Protein AF-A0A2V5Y7A8-F1 (afdb_monomer_lite)

Radius of gyration: 18.48 Å; chains: 1; bounding box: 42×30×58 Å

Foldseek 3Di:
DVVLVCLVVDQQLVNLVLCPDPCNVVVLVVVCVVCVVPDVPCVSSVVNVVVCVVCVVARSQHDQLDDPVVCVVLVDDDDPCRVVLSVVSSSCVSNVVDPHSVSSSVVSCVVVVSDDPD

Structure (mmCIF, N/CA/C/O backbone):
data_AF-A0A2V5Y7A8-F1
#
_entry.id   AF-A0A2V5Y7A8-F1
#
loop_
_atom_site.group_PDB
_atom_site.id
_atom_site.type_symbol
_atom_site.label_atom_id
_atom_site.label_alt_id
_atom_site.label_comp_id
_atom_site.label_asym_id
_atom_site.label_entity_id
_atom_site.label_seq_id
_atom_site.pdbx_PDB_ins_code
_atom_site.Cartn_x
_atom_site.Cartn_y
_atom_site.Cartn_z
_atom_site.occupancy
_atom_site.B_iso_or_equiv
_atom_site.auth_seq_id
_atom_site.auth_comp_id
_atom_site.auth_asym_id
_atom_site.auth_atom_id
_atom_site.pdbx_PDB_model_num
ATOM 1 N N . HIS A 1 1 ? 11.207 5.850 -17.679 1.00 58.03 1 HIS A N 1
ATOM 2 C CA . HIS A 1 1 ? 12.675 5.830 -17.484 1.00 58.03 1 HIS A CA 1
ATOM 3 C C . HIS A 1 1 ? 13.162 6.400 -16.145 1.00 58.03 1 HIS A C 1
ATOM 5 O O . HIS A 1 1 ? 13.773 5.651 -15.396 1.00 58.03 1 HIS A O 1
ATOM 11 N N . MET A 1 2 ? 12.874 7.657 -15.765 1.00 67.44 2 MET A N 1
ATOM 12 C CA . MET A 1 2 ? 13.401 8.234 -14.504 1.00 67.44 2 MET A CA 1
ATOM 13 C C . MET A 1 2 ? 12.930 7.542 -13.217 1.00 67.44 2 MET A C 1
ATOM 15 O O . MET A 1 2 ? 13.656 7.577 -12.239 1.00 67.44 2 MET A O 1
ATOM 19 N N . VAL A 1 3 ? 11.762 6.896 -13.207 1.00 80.81 3 VAL A N 1
ATOM 20 C CA . VAL A 1 3 ? 11.265 6.159 -12.028 1.00 80.81 3 VAL A CA 1
ATOM 21 C C . VAL A 1 3 ? 12.036 4.850 -11.808 1.00 80.81 3 VAL A C 1
ATOM 23 O O . VAL A 1 3 ? 12.301 4.485 -10.666 1.00 80.81 3 VAL A O 1
ATOM 26 N N . PHE A 1 4 ? 12.463 4.184 -12.889 1.00 85.56 4 PHE A N 1
ATOM 27 C CA . PHE A 1 4 ? 13.177 2.902 -12.830 1.00 85.56 4 PHE A CA 1
ATOM 28 C C . PHE A 1 4 ? 14.538 3.021 -12.144 1.00 85.56 4 PHE A C 1
ATOM 30 O O . PHE A 1 4 ? 14.943 2.107 -11.445 1.00 85.56 4 PHE A O 1
ATOM 37 N N . LYS A 1 5 ? 15.224 4.163 -12.253 1.00 86.31 5 LYS A N 1
ATOM 38 C CA . LYS A 1 5 ? 16.513 4.370 -11.567 1.00 86.31 5 LYS A CA 1
ATOM 39 C C . LYS A 1 5 ? 16.387 4.376 -10.034 1.00 86.31 5 LYS A C 1
ATOM 41 O O . LYS A 1 5 ? 17.364 4.139 -9.331 1.00 86.31 5 LYS A O 1
ATOM 46 N N . ASP A 1 6 ? 15.198 4.701 -9.528 1.00 90.12 6 ASP A N 1
ATOM 47 C CA . ASP A 1 6 ? 14.942 4.887 -8.104 1.00 90.12 6 ASP A CA 1
ATOM 48 C C . ASP A 1 6 ? 14.322 3.635 -7.469 1.00 90.12 6 ASP A C 1
ATOM 50 O O . ASP A 1 6 ? 14.195 3.595 -6.245 1.00 90.12 6 ASP A O 1
ATOM 54 N N . VAL A 1 7 ? 13.969 2.601 -8.254 1.00 92.19 7 VAL A N 1
ATOM 55 C CA . VAL A 1 7 ? 13.306 1.386 -7.736 1.00 92.19 7 VAL A CA 1
ATOM 56 C C . VAL A 1 7 ? 14.084 0.689 -6.619 1.00 92.19 7 VAL A C 1
ATOM 58 O O . VAL A 1 7 ? 13.433 0.313 -5.644 1.00 92.19 7 VAL A O 1
ATOM 61 N N . PRO A 1 8 ? 15.434 0.604 -6.634 1.00 91.81 8 PRO A N 1
ATOM 62 C CA . PRO A 1 8 ? 16.166 -0.026 -5.534 1.00 91.81 8 PRO A CA 1
ATOM 63 C C . PRO A 1 8 ? 16.114 0.787 -4.234 1.00 91.81 8 PRO A C 1
ATOM 65 O O . PRO A 1 8 ? 16.407 0.266 -3.163 1.00 91.81 8 PRO A O 1
ATOM 68 N N . LYS A 1 9 ? 15.759 2.076 -4.318 1.00 93.12 9 LYS A N 1
ATOM 69 C CA . LYS A 1 9 ? 15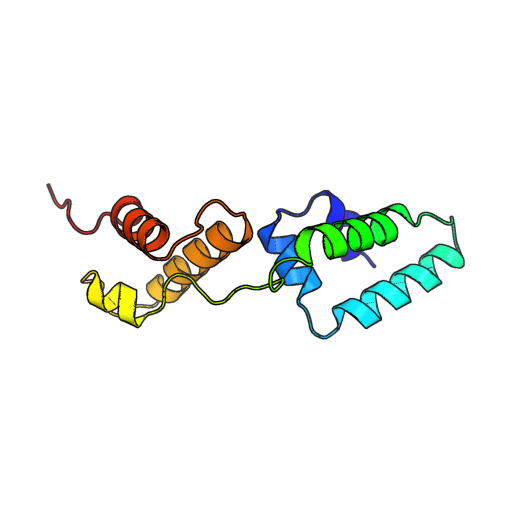.684 3.010 -3.186 1.00 93.12 9 LYS A CA 1
ATOM 70 C C . LYS A 1 9 ? 14.251 3.216 -2.688 1.00 93.12 9 LYS A C 1
ATOM 72 O O . LYS A 1 9 ? 14.039 3.957 -1.728 1.00 93.12 9 LYS A O 1
ATOM 77 N N . MET A 1 10 ? 13.251 2.625 -3.346 1.00 95.00 10 MET A N 1
ATOM 78 C CA . MET A 1 10 ? 11.857 2.771 -2.935 1.00 95.00 10 MET A CA 1
ATOM 79 C C . MET A 1 10 ? 11.579 1.979 -1.660 1.00 95.00 10 MET A C 1
ATOM 81 O O . MET A 1 10 ? 11.985 0.828 -1.523 1.00 95.00 10 MET A O 1
ATOM 85 N N . ARG A 1 11 ? 10.803 2.578 -0.749 1.00 95.31 11 ARG A N 1
ATOM 86 C CA . ARG A 1 11 ? 10.173 1.824 0.341 1.00 95.31 11 ARG A CA 1
ATOM 87 C C . ARG A 1 11 ? 9.254 0.746 -0.231 1.00 95.31 11 ARG A C 1
ATOM 89 O O . ARG A 1 11 ? 8.659 0.952 -1.291 1.00 95.31 11 ARG A O 1
ATOM 96 N N . VAL A 1 12 ? 9.086 -0.352 0.505 1.00 94.62 12 VAL A N 1
ATOM 97 C CA . VAL A 1 12 ? 8.306 -1.522 0.067 1.00 94.62 12 VAL A CA 1
ATOM 98 C C . VAL A 1 12 ? 6.887 -1.132 -0.350 1.00 94.62 12 VAL A C 1
ATOM 100 O O . VAL A 1 12 ? 6.460 -1.520 -1.433 1.00 94.62 12 VAL A O 1
ATOM 103 N N . ALA A 1 13 ? 6.190 -0.290 0.421 1.00 95.00 13 ALA A N 1
ATOM 104 C CA . ALA A 1 13 ? 4.851 0.175 0.050 1.00 95.00 13 ALA A CA 1
ATOM 105 C C . ALA A 1 13 ? 4.823 0.925 -1.290 1.00 95.00 13 ALA A C 1
ATOM 107 O O . ALA A 1 13 ? 3.973 0.663 -2.139 1.00 95.00 13 ALA A O 1
ATOM 108 N N . LYS A 1 14 ? 5.785 1.828 -1.519 1.00 95.06 14 LYS A N 1
ATOM 109 C CA . LYS A 1 14 ? 5.894 2.563 -2.787 1.00 95.06 14 LYS A CA 1
ATOM 110 C C . LYS A 1 14 ? 6.219 1.625 -3.949 1.00 95.06 14 LYS A C 1
ATOM 112 O O . LYS A 1 14 ? 5.652 1.789 -5.025 1.00 95.06 14 LYS A O 1
ATOM 117 N N . LEU A 1 15 ? 7.099 0.651 -3.724 1.00 95.75 15 LEU A N 1
ATOM 118 C CA . LEU A 1 15 ? 7.471 -0.344 -4.723 1.00 95.75 15 LEU A CA 1
ATOM 119 C C . LEU A 1 15 ? 6.277 -1.230 -5.100 1.00 95.75 15 LEU A C 1
ATOM 121 O O . LEU A 1 15 ? 5.976 -1.350 -6.282 1.00 95.75 15 LEU A O 1
ATOM 125 N N . LYS A 1 16 ? 5.543 -1.769 -4.119 1.00 95.25 16 LYS A N 1
ATOM 126 C CA . LYS A 1 16 ? 4.322 -2.555 -4.357 1.00 95.25 16 LYS A CA 1
ATOM 127 C C . LYS A 1 16 ? 3.272 -1.746 -5.123 1.00 95.25 16 LYS A C 1
ATOM 129 O O . LYS A 1 16 ? 2.780 -2.207 -6.146 1.00 95.25 16 LYS A O 1
ATOM 134 N N . ARG A 1 17 ? 3.006 -0.494 -4.723 1.00 94.81 17 ARG A N 1
ATOM 135 C CA . ARG A 1 17 ? 2.095 0.409 -5.461 1.00 94.81 17 ARG A CA 1
ATOM 136 C C . ARG A 1 17 ? 2.564 0.699 -6.886 1.00 94.81 17 ARG A C 1
ATOM 138 O O . ARG A 1 17 ? 1.734 0.850 -7.774 1.00 94.81 17 ARG A O 1
ATOM 145 N N . PHE A 1 18 ? 3.872 0.805 -7.118 1.00 94.75 18 PHE A N 1
ATOM 146 C CA . PHE A 1 18 ? 4.426 0.974 -8.462 1.00 94.75 18 PHE A CA 1
ATOM 147 C C . PHE A 1 18 ? 4.220 -0.283 -9.318 1.00 94.7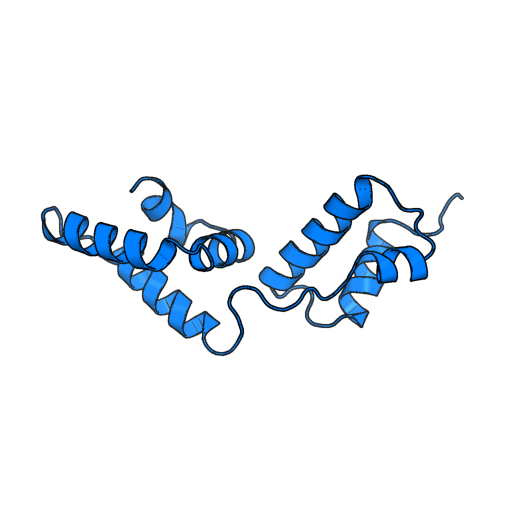5 18 PHE A C 1
ATOM 149 O O . PHE A 1 18 ? 3.737 -0.169 -10.441 1.00 94.75 18 PHE A O 1
ATOM 156 N N . MET A 1 19 ? 4.512 -1.463 -8.766 1.00 94.88 19 MET A N 1
ATOM 157 C CA . MET A 1 19 ? 4.365 -2.754 -9.450 1.00 94.88 19 MET A CA 1
ATOM 158 C C . MET A 1 19 ? 2.903 -3.151 -9.705 1.00 94.88 19 MET A C 1
ATOM 160 O O . MET A 1 19 ? 2.636 -3.936 -10.604 1.00 94.88 19 MET A O 1
ATOM 164 N N . ALA A 1 20 ? 1.954 -2.613 -8.936 1.00 94.06 20 ALA A N 1
ATOM 165 C CA . ALA A 1 20 ? 0.524 -2.880 -9.091 1.00 94.06 20 ALA A CA 1
ATOM 166 C C . ALA A 1 20 ? -0.178 -2.000 -10.140 1.00 94.06 20 ALA A C 1
ATOM 168 O O . ALA A 1 20 ? -1.390 -2.111 -10.328 1.00 94.06 20 ALA A O 1
ATOM 169 N N . ARG A 1 21 ? 0.541 -1.077 -10.793 1.00 94.38 21 ARG A N 1
ATOM 170 C CA . ARG A 1 21 ? -0.057 -0.195 -11.803 1.00 94.38 21 ARG A CA 1
ATOM 171 C C . ARG A 1 21 ? -0.474 -0.998 -13.039 1.00 94.38 21 ARG A C 1
ATOM 173 O O . ARG A 1 21 ? 0.292 -1.858 -13.463 1.00 94.38 21 ARG A O 1
ATOM 180 N N . PRO A 1 22 ? -1.596 -0.652 -13.695 1.00 93.94 22 PRO A N 1
ATOM 181 C CA . PRO A 1 22 ? -2.026 -1.333 -14.919 1.00 93.94 22 PRO A CA 1
ATOM 182 C C . PRO A 1 22 ? -0.988 -1.308 -16.049 1.00 93.94 22 PRO A C 1
ATOM 184 O O . PRO A 1 22 ? -0.924 -2.233 -16.843 1.00 93.94 22 PRO A O 1
ATOM 187 N N . THR A 1 23 ? -0.166 -0.259 -16.110 1.00 93.38 23 THR A N 1
ATOM 188 C CA . THR A 1 23 ? 0.866 -0.057 -17.139 1.00 93.38 23 THR A CA 1
ATOM 189 C C . THR A 1 23 ? 2.224 -0.655 -16.773 1.00 93.38 23 THR A C 1
ATOM 191 O O . THR A 1 23 ? 3.171 -0.513 -17.539 1.00 93.38 23 THR A O 1
ATOM 194 N N . PHE A 1 24 ? 2.362 -1.295 -15.605 1.00 93.56 24 PHE A N 1
ATOM 195 C CA . PHE A 1 24 ? 3.666 -1.716 -15.090 1.00 93.56 24 PHE A CA 1
ATOM 196 C C . PHE A 1 24 ? 4.396 -2.692 -16.020 1.00 93.56 24 PHE A C 1
ATOM 198 O O . PHE A 1 24 ? 5.593 -2.524 -16.242 1.00 93.56 24 PHE A O 1
ATOM 205 N N . ASP A 1 25 ? 3.695 -3.684 -16.574 1.00 92.75 25 ASP A N 1
ATOM 206 C CA . ASP A 1 25 ? 4.312 -4.681 -17.455 1.00 92.75 25 ASP A CA 1
ATOM 207 C C . ASP A 1 25 ? 4.788 -4.064 -18.778 1.00 92.75 25 ASP A C 1
ATOM 209 O O . ASP A 1 25 ? 5.916 -4.326 -19.199 1.00 92.75 25 ASP A O 1
ATOM 213 N N . ASP A 1 26 ? 3.992 -3.170 -19.371 1.00 93.38 26 ASP A N 1
ATOM 214 C CA . ASP A 1 26 ? 4.378 -2.426 -20.576 1.00 93.38 26 ASP A CA 1
ATOM 215 C C . ASP A 1 26 ? 5.581 -1.510 -20.303 1.00 93.38 26 ASP A C 1
ATOM 217 O O . ASP A 1 26 ? 6.533 -1.452 -21.084 1.00 93.38 26 ASP A O 1
ATOM 221 N N . GLU A 1 27 ? 5.576 -0.811 -19.163 1.00 92.50 27 GLU A N 1
ATOM 222 C CA . GLU A 1 27 ? 6.680 0.052 -18.738 1.00 92.50 27 GLU A CA 1
ATOM 223 C C . GLU A 1 27 ? 7.970 -0.741 -18.475 1.00 92.50 27 GLU A C 1
ATOM 225 O O . GLU A 1 27 ? 9.063 -0.265 -18.799 1.00 92.50 27 GLU A O 1
ATOM 230 N N . LEU A 1 28 ? 7.859 -1.934 -17.882 1.00 92.56 28 LEU A N 1
ATOM 231 C CA . LEU A 1 28 ? 8.989 -2.819 -17.605 1.00 92.56 28 LEU A CA 1
ATOM 232 C C . LEU A 1 28 ? 9.602 -3.352 -18.902 1.00 92.56 28 LEU A C 1
ATOM 234 O O . LEU A 1 28 ? 10.829 -3.380 -19.030 1.00 92.56 28 LEU A O 1
ATOM 238 N N . GLU A 1 29 ? 8.767 -3.745 -19.862 1.00 91.50 29 GLU A N 1
ATOM 239 C CA . GLU A 1 29 ? 9.237 -4.243 -21.151 1.00 91.50 29 GLU A CA 1
ATOM 240 C C . GLU A 1 29 ? 9.876 -3.137 -21.992 1.00 91.50 29 GLU A C 1
ATOM 242 O O . GLU A 1 29 ? 10.966 -3.323 -22.540 1.00 91.50 29 GLU A O 1
ATOM 247 N N . LEU A 1 30 ? 9.270 -1.947 -22.011 1.00 90.38 30 LEU A N 1
ATOM 248 C CA . LEU A 1 30 ? 9.869 -0.775 -22.643 1.00 90.38 30 LEU A CA 1
ATOM 249 C C . LEU A 1 30 ? 11.248 -0.465 -22.037 1.00 90.38 30 LEU A C 1
ATOM 251 O O . LEU A 1 30 ? 12.211 -0.235 -22.767 1.00 90.38 30 LEU A O 1
ATOM 255 N N . HIS A 1 31 ? 11.375 -0.525 -20.706 1.00 88.56 31 HIS A N 1
ATOM 256 C CA . HIS A 1 31 ? 12.661 -0.339 -20.032 1.00 88.56 31 HIS A CA 1
ATOM 257 C C . HIS A 1 31 ? 13.707 -1.390 -20.437 1.00 88.56 31 HIS A C 1
ATOM 259 O O . HIS A 1 31 ? 14.878 -1.050 -20.624 1.00 88.56 31 HIS A O 1
ATOM 265 N N . ARG A 1 32 ? 13.305 -2.656 -20.610 1.00 89.69 32 ARG A N 1
ATOM 266 C CA . ARG A 1 32 ? 14.197 -3.742 -21.043 1.00 89.69 32 ARG A CA 1
ATOM 267 C C . ARG A 1 32 ? 14.768 -3.476 -22.436 1.00 89.69 32 ARG A C 1
ATOM 269 O O . ARG A 1 32 ? 15.980 -3.598 -22.625 1.00 89.69 32 ARG A O 1
ATOM 276 N N . VAL A 1 33 ? 13.912 -3.115 -23.393 1.00 88.81 33 VAL A N 1
ATOM 277 C CA . VAL A 1 33 ? 14.312 -2.835 -24.783 1.00 88.81 33 VAL A CA 1
ATOM 278 C C . VAL A 1 33 ? 15.241 -1.619 -24.850 1.00 88.81 33 VAL A C 1
ATOM 280 O O . VAL A 1 33 ? 16.303 -1.697 -25.473 1.00 88.81 33 VAL A O 1
ATOM 283 N N . ASP A 1 34 ? 14.912 -0.540 -24.136 1.00 82.81 34 ASP A N 1
ATOM 284 C CA . ASP A 1 34 ? 15.723 0.684 -24.100 1.00 82.81 34 ASP A CA 1
ATOM 285 C C . ASP A 1 34 ? 17.124 0.437 -23.502 1.00 82.81 34 ASP A C 1
ATOM 287 O O . ASP A 1 34 ? 18.135 0.894 -24.045 1.00 82.81 34 ASP A O 1
ATOM 291 N N . CYS A 1 35 ? 17.224 -0.347 -22.420 1.00 80.69 35 CYS A N 1
ATOM 292 C CA . CYS A 1 35 ? 18.514 -0.708 -21.819 1.00 80.69 35 CYS A CA 1
ATOM 293 C C . CYS A 1 35 ? 19.357 -1.636 -22.708 1.00 80.69 35 CYS A C 1
ATOM 295 O O . CYS A 1 35 ? 20.590 -1.531 -22.710 1.00 80.69 35 CYS A O 1
ATOM 297 N N . GLN A 1 36 ? 18.720 -2.528 -23.475 1.00 76.19 36 GLN A N 1
ATOM 298 C CA . GLN A 1 36 ? 19.409 -3.420 -24.414 1.00 76.19 36 GLN A CA 1
ATOM 299 C C . GLN A 1 36 ? 20.026 -2.674 -25.603 1.00 76.19 36 GLN A C 1
ATOM 301 O O . GLN A 1 36 ? 21.084 -3.082 -26.082 1.00 76.19 36 GLN A O 1
ATOM 306 N N . GLY A 1 37 ? 19.415 -1.570 -26.040 1.00 66.81 37 GLY A N 1
ATOM 307 C CA . GLY A 1 37 ? 19.941 -0.709 -27.104 1.00 66.81 37 GLY A CA 1
ATOM 308 C C . GLY A 1 37 ? 21.095 0.215 -26.684 1.00 66.81 37 GLY A C 1
ATOM 309 O O . GLY A 1 37 ? 21.668 0.885 -27.539 1.00 66.81 37 GLY A O 1
ATOM 310 N N . SER A 1 38 ? 21.442 0.268 -25.390 1.00 69.25 38 SER A N 1
ATOM 311 C CA . SER A 1 38 ? 22.449 1.187 -24.833 1.00 69.25 38 SER A CA 1
ATOM 312 C C . SER A 1 38 ? 23.560 0.453 -24.048 1.00 69.25 38 SER A C 1
ATOM 314 O O . SER A 1 38 ? 24.235 -0.416 -24.595 1.00 69.25 38 SER A O 1
ATOM 316 N N . HIS A 1 39 ? 23.783 0.799 -22.770 1.00 59.47 39 HIS A N 1
ATOM 317 C CA . HIS A 1 39 ? 24.888 0.328 -21.914 1.00 59.47 39 HIS A CA 1
ATOM 318 C C . HIS A 1 39 ? 24.661 -1.053 -21.253 1.00 59.47 39 HIS A C 1
ATOM 320 O O . HIS A 1 39 ? 25.469 -1.466 -20.425 1.00 59.47 39 HIS A O 1
ATOM 326 N N . ARG A 1 40 ? 23.580 -1.778 -21.593 1.00 61.44 40 ARG A N 1
ATOM 327 C CA . ARG A 1 40 ? 23.217 -3.110 -21.048 1.00 61.44 40 ARG A CA 1
ATOM 328 C C . ARG A 1 40 ? 23.030 -3.191 -19.525 1.00 61.44 40 ARG A C 1
ATOM 330 O O . ARG A 1 40 ? 23.130 -4.273 -18.955 1.00 61.44 40 ARG A O 1
ATOM 337 N N . MET A 1 41 ? 22.726 -2.084 -18.852 1.00 68.00 41 MET A N 1
ATOM 338 C CA . MET A 1 41 ? 22.439 -2.107 -17.414 1.00 68.00 41 MET A CA 1
ATOM 339 C C . MET A 1 41 ? 21.010 -2.600 -17.164 1.00 68.00 41 MET A C 1
ATOM 341 O O . MET A 1 41 ? 20.057 -1.822 -17.192 1.00 68.00 41 MET A O 1
ATOM 345 N N . LEU A 1 42 ? 20.870 -3.909 -16.951 1.00 82.06 42 LEU A N 1
ATOM 346 C CA . LEU A 1 42 ? 19.598 -4.570 -16.642 1.00 82.06 42 LEU A CA 1
ATOM 347 C C . LEU A 1 42 ? 19.335 -4.687 -15.135 1.00 82.06 42 LEU A C 1
ATOM 349 O O . LEU A 1 42 ? 18.298 -5.214 -14.751 1.00 82.06 42 LEU A O 1
ATOM 353 N N . ASP A 1 43 ? 20.198 -4.140 -14.278 1.00 87.44 43 ASP A N 1
ATOM 354 C CA . ASP A 1 43 ? 20.116 -4.289 -12.818 1.00 87.44 43 ASP A CA 1
ATOM 355 C C . ASP A 1 43 ? 18.737 -3.931 -12.241 1.00 87.44 43 ASP A C 1
ATOM 357 O O . ASP A 1 43 ? 18.215 -4.649 -11.389 1.00 87.44 43 ASP A O 1
ATOM 361 N N . ASN A 1 44 ? 18.116 -2.843 -12.717 1.00 90.00 44 ASN A N 1
ATOM 362 C CA . ASN A 1 44 ? 16.780 -2.427 -12.267 1.00 90.00 44 ASN A CA 1
ATOM 363 C C . ASN A 1 44 ? 15.680 -3.363 -12.783 1.00 90.00 44 ASN A C 1
ATOM 365 O O . ASN A 1 44 ? 14.720 -3.636 -12.064 1.00 90.00 44 ASN A O 1
ATOM 369 N N . TYR A 1 45 ? 15.824 -3.858 -14.013 1.00 91.06 45 TYR A N 1
ATOM 370 C CA . TYR A 1 45 ? 14.917 -4.843 -14.597 1.00 91.06 45 TYR A CA 1
ATOM 371 C C . TYR A 1 45 ? 14.988 -6.161 -13.813 1.00 91.06 45 TYR A C 1
ATOM 373 O O . TYR A 1 45 ? 13.972 -6.645 -13.319 1.00 91.06 45 TYR A O 1
ATOM 381 N N . GLU A 1 46 ? 16.193 -6.688 -13.592 1.00 91.69 46 GLU A N 1
ATOM 382 C CA . GLU A 1 46 ? 16.426 -7.896 -12.797 1.00 91.69 46 GLU A CA 1
ATOM 383 C C . GLU A 1 46 ? 15.981 -7.727 -11.341 1.00 91.69 46 GLU A C 1
ATOM 385 O O . GLU A 1 46 ? 15.411 -8.645 -10.754 1.00 91.69 46 GLU A O 1
ATOM 390 N N . PHE A 1 47 ? 16.197 -6.550 -10.748 1.00 94.31 47 PHE A N 1
ATOM 391 C CA . PHE A 1 47 ? 15.693 -6.225 -9.415 1.00 94.31 47 PHE A CA 1
ATOM 392 C C . PHE A 1 47 ? 14.166 -6.333 -9.347 1.00 94.31 47 PHE A C 1
ATOM 394 O O . PHE A 1 47 ? 13.643 -6.945 -8.415 1.00 94.31 47 PHE A O 1
ATOM 401 N N . LEU A 1 48 ? 13.451 -5.776 -10.329 1.00 94.25 48 LEU A N 1
ATOM 402 C CA . LEU A 1 48 ? 11.990 -5.840 -10.383 1.00 94.25 48 LEU A CA 1
ATOM 403 C C . LEU A 1 48 ? 11.480 -7.266 -10.616 1.00 94.25 48 LEU A C 1
ATOM 405 O O . LEU A 1 48 ? 10.466 -7.633 -10.025 1.00 94.25 48 LEU A O 1
ATOM 409 N N . LEU A 1 49 ? 12.185 -8.085 -11.405 1.00 94.00 49 LEU A N 1
ATOM 410 C CA . LEU A 1 49 ? 11.860 -9.507 -11.562 1.00 94.00 49 LEU A CA 1
ATOM 411 C C . LEU A 1 49 ? 12.031 -10.280 -10.250 1.00 94.00 49 LEU A C 1
ATOM 413 O O . LEU A 1 49 ? 11.099 -10.955 -9.822 1.00 94.00 49 LEU A O 1
ATOM 417 N N . ARG A 1 50 ? 13.159 -10.106 -9.549 1.00 94.94 50 ARG A N 1
ATOM 418 C CA . ARG A 1 50 ? 13.366 -10.727 -8.227 1.00 94.94 50 ARG A CA 1
ATOM 419 C C . ARG A 1 50 ? 12.294 -10.299 -7.223 1.00 94.94 50 ARG A C 1
ATOM 421 O O . ARG A 1 50 ? 11.790 -11.121 -6.468 1.00 94.94 50 ARG A O 1
ATOM 428 N N . LYS A 1 51 ? 11.907 -9.019 -7.226 1.00 94.75 51 LYS A N 1
ATOM 429 C CA . LYS A 1 51 ? 10.833 -8.514 -6.357 1.00 94.75 51 LYS A CA 1
ATOM 430 C C . LYS A 1 51 ? 9.459 -9.063 -6.730 1.00 94.75 51 LYS A C 1
ATOM 432 O O . LYS A 1 51 ? 8.642 -9.286 -5.843 1.00 94.75 51 LYS A O 1
ATOM 437 N N . ARG A 1 52 ? 9.205 -9.316 -8.015 1.00 93.06 52 ARG A N 1
ATOM 438 C CA . ARG A 1 52 ? 7.976 -9.971 -8.478 1.00 93.06 52 ARG A CA 1
ATOM 439 C C . ARG A 1 52 ? 7.875 -11.389 -7.925 1.00 93.06 52 ARG A C 1
ATOM 441 O O . ARG A 1 52 ? 6.814 -11.753 -7.438 1.00 93.06 52 ARG A O 1
ATOM 448 N N . GLU A 1 53 ? 8.969 -12.146 -7.954 1.00 93.56 53 GLU A N 1
ATOM 449 C CA . GLU A 1 53 ? 9.036 -13.486 -7.356 1.00 93.56 53 GLU A CA 1
ATOM 450 C C . GLU A 1 53 ? 8.862 -13.440 -5.832 1.00 93.56 53 GLU A C 1
ATOM 452 O O . GLU A 1 53 ? 8.067 -14.197 -5.282 1.00 93.56 53 GLU A O 1
ATOM 457 N N . GLU A 1 54 ? 9.534 -12.507 -5.150 1.00 92.19 54 GLU A N 1
ATOM 458 C CA . GLU A 1 54 ? 9.414 -12.309 -3.696 1.00 92.19 54 GLU A CA 1
ATOM 459 C C . GLU A 1 54 ? 7.968 -12.024 -3.264 1.00 92.19 54 GLU A C 1
ATOM 461 O O . GLU A 1 54 ? 7.513 -12.523 -2.235 1.00 92.19 54 GLU A O 1
ATOM 466 N N . PHE A 1 55 ? 7.232 -11.243 -4.056 1.00 91.88 55 PHE A N 1
ATOM 467 C CA . PHE A 1 55 ? 5.845 -10.886 -3.767 1.00 91.88 55 PHE A CA 1
ATOM 468 C C . PHE A 1 55 ? 4.822 -11.867 -4.346 1.00 91.88 55 PHE A C 1
ATOM 470 O O . PHE A 1 55 ? 3.643 -11.691 -4.086 1.00 91.88 55 PHE A O 1
ATOM 477 N N . ALA A 1 56 ? 5.222 -12.906 -5.085 1.00 88.94 56 ALA A N 1
ATOM 478 C CA . ALA A 1 56 ? 4.289 -13.776 -5.811 1.00 88.94 56 ALA A CA 1
ATOM 479 C C . ALA A 1 56 ? 3.348 -14.602 -4.912 1.00 88.94 56 ALA A C 1
ATOM 481 O O . ALA A 1 56 ? 2.301 -15.050 -5.374 1.00 88.94 56 ALA A O 1
ATOM 482 N N . ASN A 1 57 ? 3.710 -14.810 -3.641 1.00 87.31 57 ASN A N 1
ATOM 483 C CA . ASN A 1 57 ? 2.901 -15.588 -2.694 1.00 87.31 57 ASN A CA 1
ATOM 484 C C . ASN A 1 57 ? 1.641 -14.849 -2.218 1.00 87.31 57 ASN A C 1
ATOM 486 O O . ASN A 1 57 ? 0.738 -15.474 -1.665 1.00 87.31 57 ASN A O 1
ATOM 490 N N . GLU A 1 58 ? 1.573 -13.534 -2.418 1.00 85.12 58 GLU A N 1
ATOM 491 C CA . GLU A 1 58 ? 0.455 -12.698 -1.996 1.00 85.12 58 GLU A CA 1
ATOM 492 C C . GLU A 1 58 ? 0.075 -11.727 -3.123 1.00 85.12 58 GLU A C 1
ATOM 494 O O . GLU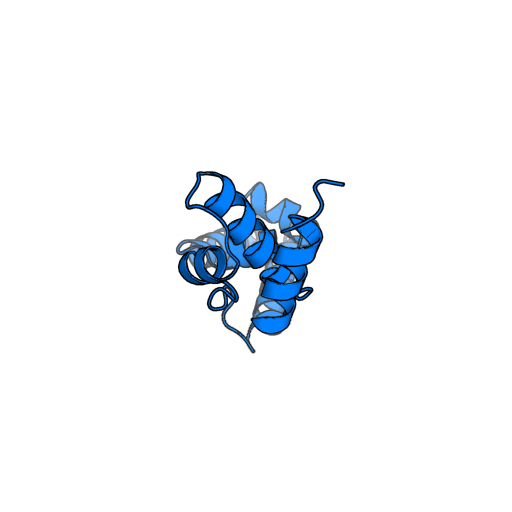 A 1 58 ? 0.910 -11.365 -3.952 1.00 85.12 58 GLU A O 1
ATOM 499 N N . PRO A 1 59 ? -1.177 -11.250 -3.187 1.00 88.44 59 PRO A N 1
ATOM 500 C CA . PRO A 1 59 ? -1.506 -10.143 -4.074 1.00 88.44 59 PRO A CA 1
ATOM 501 C C . PRO A 1 59 ? -0.587 -8.945 -3.790 1.00 88.44 59 PRO A C 1
ATOM 503 O O . PRO A 1 59 ? -0.423 -8.555 -2.634 1.00 88.44 59 PRO A O 1
ATOM 506 N N . ILE A 1 60 ? -0.020 -8.330 -4.838 1.00 89.81 60 ILE A N 1
ATOM 507 C CA . ILE A 1 60 ? 0.901 -7.182 -4.696 1.00 89.81 60 ILE A CA 1
ATOM 508 C C . ILE A 1 60 ? 0.274 -6.080 -3.829 1.00 89.81 60 ILE A C 1
ATOM 510 O O . ILE A 1 60 ? 0.959 -5.484 -2.995 1.00 89.81 60 ILE A O 1
ATOM 514 N N . ILE A 1 61 ? -1.029 -5.844 -4.011 1.00 91.50 61 ILE A N 1
ATOM 515 C CA . ILE A 1 61 ? -1.862 -5.049 -3.111 1.00 91.50 61 ILE A CA 1
ATOM 516 C C . ILE A 1 61 ? -2.889 -5.998 -2.474 1.00 91.50 61 ILE A C 1
ATOM 518 O O . ILE A 1 61 ? -3.834 -6.408 -3.155 1.00 91.50 61 ILE A O 1
ATOM 522 N N . PRO A 1 62 ? -2.700 -6.398 -1.206 1.00 90.94 62 PRO A N 1
ATOM 523 C CA . PRO A 1 62 ? -3.664 -7.221 -0.488 1.00 90.94 62 PRO A CA 1
ATOM 524 C C . PRO A 1 62 ? -4.945 -6.434 -0.182 1.00 90.94 62 PRO A C 1
ATOM 526 O O . PRO A 1 62 ? -4.987 -5.206 -0.264 1.00 90.94 62 PRO A O 1
ATOM 529 N N . ALA A 1 63 ? -6.005 -7.147 0.203 1.00 93.69 63 ALA A N 1
ATOM 530 C CA . ALA A 1 63 ? -7.225 -6.503 0.679 1.00 93.69 63 ALA A CA 1
ATOM 531 C C . ALA A 1 63 ? -6.930 -5.661 1.941 1.00 93.69 63 ALA A C 1
ATOM 533 O O . ALA A 1 63 ? -6.198 -6.143 2.809 1.00 93.69 63 ALA A O 1
ATOM 534 N N . PRO A 1 64 ? -7.499 -4.448 2.084 1.00 94.62 64 PRO A N 1
ATOM 535 C CA . PRO A 1 64 ? -7.246 -3.595 3.245 1.00 94.62 64 PRO A CA 1
ATOM 536 C C . PRO A 1 64 ? -7.577 -4.297 4.568 1.00 94.62 64 PRO A C 1
ATOM 538 O O . PRO A 1 64 ? -8.649 -4.892 4.690 1.00 94.62 64 PRO A O 1
ATOM 541 N N . LEU A 1 65 ? -6.686 -4.191 5.562 1.00 95.88 65 LEU A N 1
ATOM 542 C CA . LEU A 1 65 ? -6.922 -4.737 6.912 1.00 95.88 65 LEU A CA 1
ATOM 543 C C . LEU A 1 65 ? -8.048 -4.012 7.659 1.00 95.88 65 LEU A C 1
ATOM 545 O O . LEU A 1 65 ? -8.729 -4.623 8.478 1.00 95.88 65 LEU A O 1
ATOM 549 N N . VAL A 1 66 ? -8.216 -2.716 7.389 1.00 95.75 66 VAL A N 1
ATOM 550 C CA . VAL A 1 66 ? -9.175 -1.825 8.053 1.00 95.75 66 VAL A CA 1
ATOM 551 C C . VAL A 1 66 ? -9.960 -1.068 6.987 1.00 95.75 66 VAL A C 1
ATOM 553 O O . VAL A 1 66 ? -9.398 -0.625 5.983 1.00 95.75 66 VAL A O 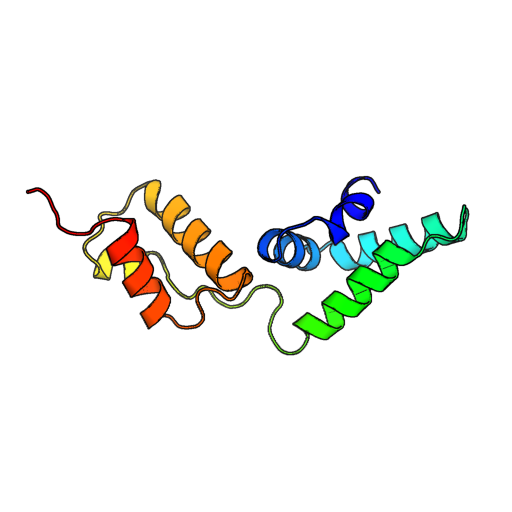1
ATOM 556 N N . ARG A 1 67 ? -11.265 -0.920 7.205 1.00 95.31 67 ARG A N 1
ATOM 557 C CA . ARG A 1 67 ? -12.197 -0.139 6.381 1.00 95.31 67 ARG A CA 1
ATOM 558 C C . ARG A 1 67 ? -12.771 1.032 7.176 1.00 95.31 67 ARG A C 1
ATOM 560 O O . ARG A 1 67 ? -12.661 1.084 8.395 1.00 95.31 67 ARG A O 1
ATOM 567 N N . GLY A 1 68 ? -13.425 1.966 6.484 1.00 93.00 68 GLY A N 1
ATOM 568 C CA . GLY A 1 68 ? -14.082 3.110 7.130 1.00 93.00 68 GLY A CA 1
ATOM 569 C C . GLY A 1 68 ? -15.088 2.692 8.208 1.00 93.00 68 GLY A C 1
ATOM 570 O O . GLY A 1 68 ? -15.081 3.264 9.292 1.00 93.00 68 GLY A O 1
ATOM 571 N N . ASP A 1 69 ? -15.872 1.642 7.957 1.00 93.94 69 ASP A N 1
ATOM 572 C CA . ASP A 1 69 ? -16.840 1.111 8.928 1.00 93.94 69 ASP A CA 1
ATOM 573 C C . ASP A 1 69 ? -16.169 0.617 10.217 1.00 93.94 69 ASP A C 1
ATOM 575 O O . ASP A 1 69 ? -16.729 0.748 11.304 1.00 93.94 69 ASP A O 1
ATOM 579 N N . ASP A 1 70 ? -14.941 0.103 10.118 1.00 93.94 70 ASP A N 1
ATOM 580 C CA . ASP A 1 70 ? -14.180 -0.320 11.288 1.00 93.94 70 ASP A CA 1
ATOM 581 C C . ASP A 1 70 ? -13.755 0.884 12.136 1.00 93.94 70 ASP A C 1
ATOM 583 O O . ASP A 1 70 ? -13.803 0.816 13.361 1.00 93.94 70 ASP A O 1
ATOM 587 N N . LEU A 1 71 ? -13.388 2.003 11.499 1.00 93.06 71 LEU A N 1
ATOM 588 C CA . LEU A 1 71 ? -13.068 3.252 12.195 1.00 93.06 71 LEU A CA 1
ATOM 589 C C . LEU A 1 71 ? -14.295 3.804 12.936 1.00 93.06 71 LEU A C 1
ATOM 591 O O . LEU A 1 71 ? -14.172 4.226 14.085 1.00 93.06 71 LEU A O 1
ATOM 595 N N . ILE A 1 72 ? -15.481 3.726 12.325 1.00 92.19 72 ILE A N 1
ATOM 596 C CA . ILE A 1 72 ? -16.751 4.078 12.984 1.00 92.19 72 ILE A CA 1
ATOM 597 C C . ILE A 1 72 ? -17.000 3.152 14.180 1.00 92.19 72 ILE A C 1
ATOM 599 O O . ILE A 1 72 ? -17.339 3.616 15.266 1.00 92.19 72 ILE A O 1
ATOM 603 N N . GLY A 1 73 ? -16.762 1.847 14.018 1.00 90.25 73 GLY A N 1
ATOM 604 C CA . GLY A 1 73 ? -16.856 0.865 15.102 1.00 90.25 73 GLY A CA 1
ATOM 605 C C . GLY A 1 73 ? -15.876 1.107 16.258 1.00 90.25 73 GLY A C 1
ATOM 606 O O . GLY A 1 73 ? -16.151 0.696 17.384 1.00 90.25 73 GLY A O 1
ATOM 607 N N . LEU A 1 74 ? -14.761 1.802 16.008 1.00 88.19 74 LEU A N 1
ATOM 608 C CA . LEU A 1 74 ? -13.817 2.260 17.034 1.00 88.19 74 LEU A CA 1
ATOM 609 C C . LEU A 1 74 ? -14.264 3.551 17.749 1.00 88.19 74 LEU A C 1
ATOM 611 O O . LEU A 1 74 ? -13.601 3.974 18.693 1.00 88.19 74 LEU A O 1
ATOM 615 N N . GLY A 1 75 ? -15.372 4.167 17.328 1.00 88.25 75 GLY A N 1
ATOM 616 C CA . GLY A 1 75 ? -15.879 5.426 17.880 1.00 88.25 75 GLY A CA 1
ATOM 617 C C . GLY A 1 75 ? -15.311 6.680 17.211 1.00 88.25 75 GLY A C 1
ATOM 618 O O . GLY A 1 75 ? -15.432 7.768 17.771 1.00 88.25 75 GLY A O 1
ATOM 619 N N . LEU A 1 76 ? -14.675 6.556 16.039 1.00 86.81 76 LEU A N 1
ATOM 620 C CA . LEU A 1 76 ? -14.269 7.712 15.240 1.00 86.81 76 LEU A CA 1
ATOM 621 C C . LEU A 1 76 ? -15.452 8.242 14.428 1.00 86.81 76 LEU A C 1
ATOM 623 O O . LEU A 1 76 ? -16.156 7.487 13.760 1.00 86.81 76 LEU A O 1
ATOM 627 N N . GLU A 1 77 ? -15.602 9.561 14.401 1.00 88.56 77 GLU A N 1
ATOM 628 C CA . GLU A 1 77 ? -16.594 10.218 13.554 1.00 88.56 77 GLU A CA 1
ATOM 629 C C . GLU A 1 77 ? -16.081 10.365 12.109 1.00 88.56 77 GLU A C 1
ATOM 631 O O . GLU A 1 77 ? -14.939 10.816 11.910 1.00 88.56 77 GLU A O 1
ATOM 636 N N . PRO A 1 78 ? -16.901 10.033 11.089 1.00 89.88 78 PRO A N 1
ATOM 637 C CA . PRO A 1 78 ? -16.539 10.178 9.683 1.00 89.88 78 PRO A CA 1
ATOM 638 C C . PRO A 1 78 ? -15.999 11.575 9.369 1.00 89.88 78 PRO A C 1
ATOM 640 O O . PRO A 1 78 ? -16.678 12.588 9.525 1.00 89.88 78 PRO A O 1
ATOM 643 N N . SER A 1 79 ? -14.751 11.636 8.911 1.00 89.19 79 SER A N 1
ATOM 644 C CA . SER A 1 79 ? -14.059 12.897 8.640 1.00 89.19 79 SER A CA 1
ATOM 645 C C . SER A 1 79 ? -12.979 12.716 7.570 1.00 89.19 79 SER A C 1
ATOM 647 O O . SER A 1 79 ? -12.568 11.584 7.309 1.00 89.19 79 SER A O 1
ATOM 649 N N . PRO A 1 80 ? -12.454 13.804 6.967 1.00 90.44 80 PRO A N 1
ATOM 650 C CA . PRO A 1 80 ? -11.357 13.716 5.996 1.00 90.44 80 PRO A CA 1
ATOM 651 C C . PRO A 1 80 ? -10.128 12.949 6.513 1.00 90.44 80 PRO A C 1
ATOM 653 O O . PRO A 1 80 ? -9.429 12.306 5.732 1.00 90.44 80 PRO A O 1
ATOM 656 N N . LYS A 1 81 ? -9.925 12.925 7.839 1.00 89.25 81 LYS A N 1
ATOM 657 C CA . LYS A 1 81 ? -8.863 12.158 8.505 1.00 89.25 81 LYS A CA 1
ATOM 658 C C . LYS A 1 81 ? -8.977 10.646 8.301 1.00 89.25 81 LYS A C 1
ATOM 660 O O . LYS A 1 81 ? -7.977 9.952 8.430 1.00 89.25 81 LYS A O 1
ATOM 665 N N . PHE A 1 82 ? -10.152 10.113 7.954 1.00 93.50 82 PHE A N 1
ATOM 666 C CA . PHE A 1 82 ? -10.307 8.683 7.662 1.00 93.50 82 PHE A CA 1
ATOM 667 C C . PHE A 1 82 ? -9.405 8.256 6.512 1.00 93.50 82 PHE A C 1
ATOM 669 O O . PHE A 1 82 ? -8.782 7.205 6.598 1.00 93.50 82 PHE A O 1
ATOM 676 N N . SER A 1 83 ? -9.294 9.076 5.465 1.00 92.75 83 SER A N 1
ATOM 677 C CA . SER A 1 83 ? -8.410 8.761 4.342 1.00 92.75 83 SER A CA 1
ATOM 678 C C . SER A 1 83 ? -6.957 8.652 4.802 1.00 92.75 83 SER A C 1
ATOM 680 O O . SER A 1 83 ? -6.268 7.718 4.409 1.00 92.75 83 SER A O 1
ATOM 682 N N . GLU A 1 84 ? -6.514 9.558 5.678 1.00 93.75 84 GLU A N 1
ATOM 683 C CA . GLU A 1 84 ? -5.154 9.554 6.228 1.00 93.75 84 GLU A CA 1
ATOM 684 C C . GLU A 1 84 ? -4.897 8.309 7.089 1.00 93.75 84 GLU A C 1
ATOM 686 O O . GLU A 1 84 ? -3.859 7.664 6.952 1.00 93.75 84 GLU A O 1
ATOM 691 N N . ILE A 1 85 ? -5.856 7.932 7.942 1.00 94.50 85 ILE A N 1
ATOM 692 C CA . ILE A 1 85 ? -5.765 6.735 8.791 1.00 94.50 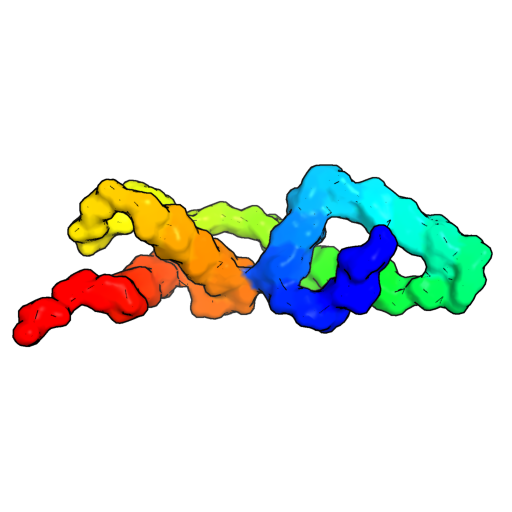85 ILE A CA 1
ATOM 693 C C . ILE A 1 85 ? -5.710 5.473 7.925 1.00 94.50 85 ILE A C 1
ATOM 695 O O . ILE A 1 85 ? -4.830 4.632 8.107 1.00 94.50 85 ILE A O 1
ATOM 699 N N . LEU A 1 86 ? -6.628 5.339 6.964 1.00 95.31 86 LEU A N 1
ATOM 700 C CA . LEU A 1 86 ? -6.701 4.174 6.082 1.00 95.31 86 LEU A CA 1
ATOM 701 C C . LEU A 1 86 ? -5.441 4.049 5.215 1.00 95.31 86 LEU A C 1
ATOM 703 O O . LEU A 1 86 ? -4.904 2.950 5.086 1.00 95.31 86 LEU A O 1
ATOM 707 N N . GLU A 1 87 ? -4.913 5.157 4.689 1.00 95.00 87 GLU A N 1
ATOM 708 C CA . GLU A 1 87 ? -3.648 5.167 3.943 1.00 95.00 87 GLU A CA 1
ATOM 709 C C . GLU A 1 87 ? -2.451 4.798 4.836 1.00 95.00 87 GLU A C 1
ATOM 711 O O . GLU A 1 87 ? -1.531 4.091 4.404 1.00 95.00 87 GLU A O 1
ATOM 716 N N . ALA A 1 88 ? -2.453 5.236 6.097 1.00 95.31 88 ALA A N 1
ATOM 717 C CA . ALA A 1 88 ? -1.413 4.902 7.063 1.00 95.31 88 ALA A CA 1
ATOM 718 C C . ALA A 1 88 ? -1.435 3.414 7.455 1.00 95.31 88 ALA A C 1
ATOM 720 O O . ALA A 1 88 ? -0.359 2.816 7.595 1.00 95.31 88 ALA A O 1
ATOM 721 N N . VAL A 1 89 ? -2.625 2.814 7.587 1.00 96.50 89 VAL A N 1
ATOM 722 C CA . VAL A 1 89 ? -2.800 1.363 7.773 1.00 96.50 89 VAL A CA 1
ATOM 723 C C . VAL A 1 89 ? -2.344 0.609 6.528 1.00 96.50 89 VAL A C 1
ATOM 725 O O . VAL A 1 89 ? -1.519 -0.294 6.643 1.00 96.50 89 VAL A O 1
ATOM 728 N N . GLU A 1 90 ? -2.819 0.990 5.338 1.00 95.81 90 GLU A N 1
ATOM 729 C CA . GLU A 1 90 ? -2.454 0.335 4.075 1.00 95.81 90 GLU A CA 1
ATOM 730 C C . GLU A 1 90 ? -0.937 0.378 3.852 1.00 95.81 90 GLU A C 1
ATOM 732 O O . GLU A 1 90 ? -0.317 -0.625 3.511 1.00 95.81 90 GLU A O 1
ATOM 737 N N . THR A 1 91 ? -0.298 1.521 4.108 1.00 96.69 91 THR A N 1
ATOM 738 C CA . THR A 1 91 ? 1.159 1.652 3.983 1.00 96.69 91 THR A CA 1
ATOM 739 C C . THR A 1 91 ? 1.881 0.673 4.907 1.00 96.69 91 THR A C 1
ATOM 741 O O . THR A 1 91 ? 2.785 -0.035 4.464 1.00 96.69 91 THR A O 1
ATOM 744 N N . ARG A 1 92 ? 1.455 0.571 6.170 1.00 96.25 92 ARG A N 1
ATOM 745 C CA . ARG A 1 92 ? 2.030 -0.365 7.146 1.00 96.25 92 ARG A CA 1
ATOM 746 C C . ARG A 1 92 ? 1.770 -1.827 6.791 1.00 96.25 92 ARG A C 1
ATOM 748 O O . ARG A 1 92 ? 2.666 -2.653 6.979 1.00 96.25 92 ARG A O 1
ATOM 755 N N . GLN A 1 93 ? 0.595 -2.128 6.242 1.00 96.12 93 GLN A N 1
ATOM 756 C CA . GLN A 1 93 ? 0.245 -3.437 5.696 1.00 96.12 93 GLN A CA 1
ATOM 757 C C . GLN A 1 93 ? 1.176 -3.813 4.541 1.00 96.12 93 GLN A C 1
ATOM 759 O O . GLN A 1 93 ? 1.764 -4.892 4.535 1.00 96.12 93 GLN A O 1
ATOM 764 N N . LEU A 1 94 ? 1.376 -2.909 3.580 1.00 95.31 94 LEU A N 1
ATOM 765 C CA . LEU A 1 94 ? 2.256 -3.150 2.439 1.00 95.31 94 LEU A CA 1
ATOM 766 C C . LEU A 1 94 ? 3.720 -3.330 2.863 1.00 95.31 94 LEU A C 1
ATOM 768 O O . LEU A 1 94 ? 4.425 -4.139 2.254 1.00 95.31 94 LEU A O 1
ATOM 772 N N . GLU A 1 95 ? 4.159 -2.621 3.907 1.00 94.81 95 GLU A N 1
ATOM 773 C CA . GLU A 1 95 ? 5.477 -2.797 4.536 1.00 94.81 95 GLU A CA 1
ATOM 774 C C . GLU A 1 95 ? 5.577 -4.056 5.422 1.00 94.81 95 GLU A C 1
ATOM 776 O O . GLU A 1 95 ? 6.675 -4.416 5.835 1.00 94.81 95 GLU A O 1
ATOM 781 N N . GLY A 1 96 ? 4.468 -4.758 5.683 1.00 92.50 96 GLY A N 1
ATOM 782 C CA . GLY A 1 96 ? 4.428 -5.997 6.471 1.00 92.50 96 GLY A CA 1
ATOM 783 C C . GLY A 1 96 ? 4.527 -5.800 7.988 1.00 92.50 96 GLY A C 1
ATOM 784 O O . GLY A 1 96 ? 4.737 -6.776 8.715 1.00 92.50 96 GLY A O 1
ATOM 785 N N . SER A 1 97 ? 4.383 -4.553 8.452 1.00 94.50 97 SER A N 1
ATOM 786 C CA . SER A 1 97 ? 4.374 -4.178 9.876 1.00 94.50 97 SER A CA 1
ATOM 787 C C . SER A 1 97 ? 3.017 -4.399 10.548 1.00 94.50 97 SER A C 1
ATOM 789 O O . SER A 1 97 ? 2.970 -4.584 11.758 1.00 94.50 97 SER A O 1
ATOM 791 N N . LEU A 1 98 ? 1.937 -4.428 9.762 1.00 96.12 98 LEU A N 1
ATOM 792 C CA . LEU A 1 98 ? 0.609 -4.876 10.175 1.00 96.12 98 LEU A CA 1
ATOM 793 C C . LEU A 1 98 ? 0.204 -6.044 9.281 1.00 96.12 98 LEU A C 1
ATOM 795 O O . LEU A 1 98 ? 0.290 -5.939 8.056 1.00 96.12 98 LEU A O 1
ATOM 799 N N . ARG A 1 99 ? -0.214 -7.159 9.876 1.00 93.56 99 ARG A N 1
ATOM 800 C CA . ARG A 1 99 ? -0.534 -8.397 9.149 1.00 93.56 99 ARG A CA 1
ATOM 801 C C . ARG A 1 99 ? -1.968 -8.844 9.355 1.00 93.56 99 ARG A C 1
ATOM 803 O O . ARG A 1 99 ? -2.518 -9.523 8.493 1.00 93.56 99 ARG A O 1
ATOM 810 N N . THR A 1 100 ? -2.570 -8.463 10.474 1.00 95.88 100 THR A N 1
ATOM 811 C CA . THR A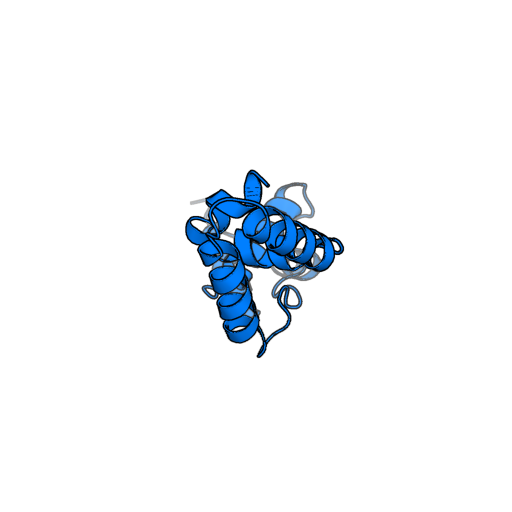 1 100 ? -3.941 -8.840 10.817 1.00 95.88 100 THR A CA 1
ATOM 812 C C . THR A 1 100 ? -4.814 -7.616 11.039 1.00 95.88 100 THR A C 1
ATOM 814 O O . THR A 1 100 ? -4.334 -6.513 11.318 1.00 95.88 100 THR A O 1
ATOM 817 N N . ARG A 1 101 ? -6.128 -7.809 10.900 1.00 94.81 101 ARG A N 1
ATOM 818 C CA . ARG A 1 101 ? -7.106 -6.757 11.176 1.00 94.81 101 ARG A CA 1
ATOM 819 C C . ARG A 1 101 ? -7.004 -6.309 12.632 1.00 94.81 101 ARG A C 1
ATOM 821 O O . ARG A 1 101 ? -7.040 -5.117 12.903 1.00 94.81 101 ARG A O 1
ATOM 828 N N . GLU A 1 102 ? -6.824 -7.247 13.552 1.00 94.81 102 GLU A N 1
ATOM 829 C CA . GLU A 1 102 ? -6.711 -6.997 14.988 1.00 94.81 102 GLU A CA 1
ATOM 830 C C . GLU A 1 102 ? -5.496 -6.118 15.309 1.00 94.81 102 GLU A C 1
ATOM 832 O O . GLU A 1 102 ? -5.643 -5.110 16.001 1.00 94.81 102 GLU A O 1
ATOM 837 N N . GLU A 1 103 ? -4.323 -6.438 14.747 1.00 96.06 103 GLU A N 1
ATOM 838 C CA . GLU A 1 103 ? -3.114 -5.610 14.872 1.00 96.06 103 GLU A CA 1
ATOM 839 C C . GLU A 1 103 ? -3.342 -4.196 14.336 1.00 96.06 103 GLU A C 1
ATOM 841 O O . GLU A 1 103 ? -2.945 -3.214 14.963 1.00 96.06 103 GLU A O 1
ATOM 846 N N . ALA A 1 104 ? -3.991 -4.082 13.176 1.00 96.12 104 ALA A N 1
ATOM 847 C CA . ALA A 1 104 ? -4.229 -2.794 12.548 1.00 96.12 104 ALA A CA 1
ATOM 848 C C . ALA A 1 104 ? -5.195 -1.922 13.356 1.00 96.12 104 ALA A C 1
ATOM 850 O O . ALA A 1 104 ? -4.940 -0.731 13.527 1.00 96.12 104 ALA A O 1
ATOM 851 N N . LEU A 1 105 ? -6.269 -2.502 13.896 1.00 94.44 105 LEU A N 1
ATOM 852 C CA . LEU A 1 105 ? -7.210 -1.783 14.754 1.00 94.44 105 LEU A CA 1
ATOM 853 C C . LEU A 1 105 ? -6.558 -1.331 16.059 1.00 94.44 105 LEU A C 1
ATOM 855 O O . LEU A 1 105 ? -6.795 -0.206 16.495 1.00 94.44 105 LEU A O 1
ATOM 859 N N . GLU A 1 106 ? -5.732 -2.177 16.673 1.00 94.31 106 GLU A N 1
ATOM 860 C CA . GLU A 1 106 ? -5.016 -1.812 17.895 1.00 94.31 106 GLU A CA 1
ATOM 861 C C . GLU A 1 106 ? -4.008 -0.689 17.637 1.00 94.31 106 GLU A C 1
ATOM 863 O O . GLU A 1 106 ? -3.953 0.287 18.388 1.00 94.31 106 GLU A O 1
ATOM 868 N N . TRP A 1 107 ? -3.284 -0.762 16.516 1.00 95.38 107 TRP A N 1
ATOM 869 C CA . TRP A 1 107 ? -2.399 0.317 16.092 1.00 95.38 107 TRP A CA 1
ATOM 870 C C . TRP A 1 107 ? -3.162 1.634 15.888 1.00 95.38 107 TRP A C 1
ATOM 872 O O . TRP A 1 107 ? -2.722 2.668 16.389 1.00 95.38 107 TRP A O 1
ATOM 882 N N . VAL A 1 108 ? -4.326 1.608 15.225 1.00 93.88 108 VAL A N 1
ATOM 883 C CA . VAL A 1 108 ? -5.161 2.807 15.037 1.00 93.88 108 VAL A CA 1
ATOM 884 C C . VAL A 1 108 ? -5.593 3.401 16.380 1.00 93.88 108 VAL A C 1
ATOM 886 O O . VAL A 1 108 ? -5.477 4.612 16.568 1.00 93.88 108 VAL A O 1
ATOM 889 N N . LYS A 1 109 ? -6.053 2.582 17.334 1.00 91.12 109 LYS A N 1
ATOM 890 C CA . LYS A 1 109 ? -6.452 3.069 18.667 1.00 91.12 109 LYS A CA 1
ATOM 891 C C . LYS A 1 109 ? -5.305 3.761 19.397 1.00 91.12 109 LYS A C 1
ATOM 893 O O . LYS A 1 109 ? -5.522 4.814 19.995 1.00 91.12 109 LYS A O 1
ATOM 898 N N . HIS A 1 110 ? -4.112 3.167 19.351 1.00 91.00 110 HIS A N 1
ATOM 899 C CA . HIS A 1 110 ? -2.924 3.690 20.018 1.00 91.00 110 HIS A CA 1
ATOM 900 C C . HIS A 1 110 ? -2.433 4.988 19.363 1.00 91.00 110 HIS A C 1
ATOM 902 O O . HIS A 1 110 ? -2.270 6.004 20.036 1.00 91.00 110 HIS A O 1
ATOM 908 N N . GLU A 1 111 ? -2.230 4.974 18.044 1.00 89.81 111 GLU A N 1
ATOM 909 C CA . GLU A 1 111 ? -1.666 6.105 17.299 1.00 89.81 111 GLU A CA 1
ATOM 910 C C . GLU A 1 111 ? -2.586 7.328 17.327 1.00 89.81 111 GLU A C 1
ATOM 912 O O . GLU A 1 111 ? -2.133 8.453 17.526 1.00 89.81 111 GLU A O 1
ATOM 917 N N . TYR A 1 112 ? -3.892 7.110 17.161 1.00 84.75 112 TYR A N 1
ATOM 918 C CA . TYR A 1 112 ? -4.878 8.187 17.124 1.00 84.75 112 TYR A CA 1
ATOM 919 C C . TYR A 1 112 ? -5.525 8.446 18.489 1.00 84.75 112 TYR A C 1
ATOM 921 O O . TYR A 1 112 ? -6.473 9.226 18.559 1.00 84.75 112 TYR A O 1
ATOM 929 N N . SER A 1 113 ? -4.984 7.832 19.557 1.00 66.69 113 SER A N 1
ATOM 930 C CA . SER A 1 113 ? -5.341 8.037 20.968 1.00 66.69 113 SER A CA 1
ATOM 931 C C . SER A 1 113 ? -6.839 8.250 21.160 1.00 66.69 113 SER A C 1
ATOM 933 O O . SER A 1 113 ? -7.298 9.313 21.586 1.00 66.69 113 SER A O 1
ATOM 935 N N . LEU A 1 114 ? -7.606 7.215 20.821 1.00 63.09 114 LEU A N 1
ATOM 936 C CA . LEU A 1 114 ? -9.041 7.149 21.075 1.00 63.09 114 LEU A CA 1
ATOM 937 C C . LEU A 1 114 ? -9.293 7.062 22.588 1.00 63.09 114 LEU A C 1
ATOM 939 O O . LEU A 1 114 ? -9.537 5.993 23.138 1.00 63.09 114 LEU A O 1
ATOM 943 N N . GLY A 1 115 ? -9.175 8.210 23.259 1.00 53.16 115 GLY A N 1
ATOM 944 C CA . GLY A 1 115 ? -9.367 8.377 24.695 1.00 53.16 115 GLY A CA 1
ATOM 945 C C . GLY A 1 115 ? -8.080 8.630 25.483 1.00 53.16 115 GLY A C 1
ATOM 946 O O . GLY A 1 115 ? -7.638 7.756 26.216 1.00 53.16 115 GLY A O 1
ATOM 947 N N . LYS A 1 116 ? -7.539 9.852 25.400 1.00 45.06 116 LYS A N 1
ATOM 948 C CA . LYS A 1 116 ? -6.914 10.564 26.532 1.00 45.06 116 LYS A CA 1
ATOM 949 C C . LYS A 1 116 ? -7.041 12.077 26.325 1.00 45.06 116 LYS A C 1
ATOM 951 O O . LYS A 1 116 ? -6.112 12.737 25.875 1.00 45.06 116 LYS A O 1
ATOM 956 N N . ASN A 1 117 ? -8.216 12.611 26.645 1.00 39.72 117 ASN A N 1
ATOM 957 C CA . ASN A 1 117 ? -8.253 13.923 27.283 1.00 39.72 117 ASN A CA 1
ATOM 958 C C . ASN A 1 117 ? -8.038 13.638 28.773 1.00 39.72 117 ASN A C 1
ATOM 960 O O . ASN A 1 117 ? -8.990 13.236 29.442 1.00 39.72 117 ASN A O 1
ATOM 964 N N . ASP A 1 118 ? -6.791 13.741 29.235 1.00 37.22 118 ASP A N 1
ATOM 965 C CA . ASP A 1 118 ? -6.517 14.023 30.650 1.00 37.22 118 ASP A CA 1
ATOM 966 C C . ASP A 1 118 ? -6.680 15.540 30.867 1.00 37.22 118 ASP A C 1
ATOM 968 O O . ASP A 1 118 ? -6.209 16.309 29.992 1.00 37.22 118 ASP A O 1
#

pLDDT: mean 88.35, std 11.78, range [37.22, 96.69]

Sequence (118 aa):
HMVFKDVPKMRVAKLKRFMARPTFDDELELHRVDCQGSHRMLDNYEFLLRKREEFANEPIIPAPLVRGDDLIGLGLEPSPKFSEILEAVETRQLEGSLRTREEALEWVKHEYSLGKND

Secondary structure (DSSP, 8-state):
-TTGGGGGGS-HHHHHHHHTSTTHHHHHHHHHHHHHTTT---HHHHHHHHHHHHHTTS-SSPPPS--HHHHHHTTPPP-THHHHHHHHHHHHHHTTS--SHHHHHHHHHHHTTTT---